Protein AF-T1AQD4-F1 (afdb_monomer_lite)

Organism: NCBI:txid410659

Structure (mmCIF, N/CA/C/O backbone):
data_AF-T1AQD4-F1
#
_entry.id   AF-T1AQD4-F1
#
loop_
_atom_site.group_PDB
_atom_site.id
_atom_site.type_symbol
_atom_site.label_atom_id
_atom_site.label_alt_id
_atom_site.label_comp_id
_atom_site.label_asym_id
_atom_site.label_entity_id
_atom_site.label_seq_id
_atom_site.pdbx_PDB_ins_code
_atom_site.Cartn_x
_atom_site.Cartn_y
_atom_site.Cartn_z
_atom_site.occupancy
_atom_site.B_iso_or_equiv
_atom_site.auth_seq_id
_atom_site.auth_comp_id
_atom_site.auth_asym_id
_atom_site.auth_atom_id
_atom_site.pdbx_PDB_model_num
ATOM 1 N N . MET A 1 1 ? -1.607 -8.400 16.106 1.00 98.06 1 MET A N 1
ATOM 2 C CA . MET A 1 1 ? -1.843 -8.944 14.751 1.00 98.06 1 MET A CA 1
ATOM 3 C C . MET A 1 1 ? -0.912 -8.247 13.788 1.00 98.06 1 MET A C 1
ATOM 5 O O . MET A 1 1 ? -0.770 -7.038 13.917 1.00 98.06 1 MET A O 1
ATOM 9 N N . PHE A 1 2 ? -0.302 -8.970 12.855 1.00 98.62 2 PHE A N 1
ATOM 10 C CA . PHE A 1 2 ? 0.396 -8.360 11.726 1.00 98.62 2 PHE A CA 1
ATOM 11 C C . PHE A 1 2 ? -0.374 -8.693 10.449 1.00 98.62 2 PHE A C 1
ATOM 13 O O . PHE A 1 2 ? -0.776 -9.842 10.278 1.00 98.62 2 PHE A O 1
ATOM 20 N N . ILE A 1 3 ? -0.597 -7.706 9.585 1.00 98.69 3 ILE A N 1
ATOM 21 C CA . ILE A 1 3 ? -1.328 -7.869 8.328 1.00 98.69 3 ILE A CA 1
ATOM 22 C C . ILE A 1 3 ? -0.434 -7.419 7.171 1.00 98.69 3 ILE A C 1
ATOM 24 O O . ILE A 1 3 ? -0.006 -6.266 7.131 1.00 98.69 3 ILE A O 1
ATOM 28 N N . HIS A 1 4 ? -0.187 -8.329 6.229 1.00 98.62 4 HIS A N 1
ATOM 29 C CA . HIS A 1 4 ? 0.307 -7.990 4.897 1.00 98.62 4 HIS A CA 1
ATOM 30 C C . HIS A 1 4 ? -0.887 -7.929 3.955 1.00 98.62 4 HIS A C 1
ATOM 32 O O . HIS A 1 4 ? -1.595 -8.921 3.780 1.00 98.62 4 HIS A O 1
ATOM 38 N N . TRP A 1 5 ? -1.126 -6.752 3.389 1.00 98.75 5 TRP A N 1
ATOM 39 C CA . TRP A 1 5 ? -2.165 -6.542 2.397 1.00 98.75 5 TRP A CA 1
ATOM 40 C C . TRP A 1 5 ? -1.758 -5.454 1.401 1.00 98.75 5 TRP A C 1
ATOM 42 O O . TRP A 1 5 ? -1.160 -4.443 1.766 1.00 98.75 5 TRP A O 1
ATOM 52 N N . GLY A 1 6 ? -2.057 -5.698 0.130 1.00 98.56 6 GLY A N 1
ATOM 53 C CA . GLY A 1 6 ? -1.627 -4.889 -1.009 1.00 98.56 6 GLY A CA 1
ATOM 54 C C . GLY A 1 6 ? -1.928 -5.594 -2.330 1.00 98.56 6 GLY A C 1
ATOM 55 O O . GLY A 1 6 ? -2.567 -6.653 -2.335 1.00 98.56 6 GLY A O 1
ATOM 56 N N . LEU A 1 7 ? -1.447 -5.045 -3.449 1.00 98.75 7 LEU A N 1
ATOM 57 C CA . LEU A 1 7 ? -1.756 -5.559 -4.792 1.00 98.75 7 LEU A CA 1
ATOM 58 C C . LEU A 1 7 ? -1.345 -7.022 -4.989 1.00 98.75 7 LEU A C 1
ATOM 60 O O . LEU A 1 7 ? -2.053 -7.759 -5.670 1.00 98.75 7 LEU A O 1
ATOM 64 N N . TYR A 1 8 ? -0.267 -7.468 -4.337 1.00 98.62 8 TYR A N 1
ATOM 65 C CA . TYR A 1 8 ? 0.208 -8.859 -4.342 1.00 98.62 8 TYR A CA 1
ATOM 66 C C . TYR A 1 8 ? -0.833 -9.875 -3.845 1.00 98.62 8 TYR A C 1
ATOM 68 O O . TYR A 1 8 ? -0.745 -11.062 -4.160 1.00 98.62 8 TYR A O 1
ATOM 76 N N . SER A 1 9 ? -1.853 -9.418 -3.119 1.00 98.38 9 SER A N 1
ATOM 77 C CA . SER A 1 9 ? -2.953 -10.264 -2.644 1.00 98.38 9 SER A CA 1
ATOM 78 C C . SER A 1 9 ? -3.880 -10.708 -3.780 1.00 98.38 9 SER A C 1
ATOM 80 O O . SER A 1 9 ? -4.530 -11.737 -3.652 1.00 98.38 9 SER A O 1
ATOM 82 N N . ILE A 1 10 ? -3.924 -9.967 -4.899 1.00 98.31 10 ILE A N 1
ATOM 83 C CA . ILE A 1 10 ? -4.710 -10.330 -6.090 1.00 98.31 10 ILE A CA 1
ATOM 84 C C . ILE A 1 10 ? -4.147 -11.592 -6.768 1.00 98.31 10 ILE A C 1
ATOM 86 O O . ILE A 1 10 ? -4.908 -12.535 -6.976 1.00 98.31 10 ILE A O 1
ATOM 90 N N . PRO A 1 11 ? -2.852 -11.653 -7.148 1.00 97.81 11 PRO A N 1
ATOM 91 C CA . PRO A 1 11 ? -2.279 -12.858 -7.741 1.00 97.81 11 PRO A CA 1
ATOM 92 C C . PRO A 1 11 ? -2.021 -13.982 -6.725 1.00 97.81 11 PRO A C 1
ATOM 94 O O . PRO A 1 11 ? -1.974 -15.146 -7.118 1.00 97.81 11 PRO A O 1
ATOM 97 N N . GLY A 1 12 ? -1.828 -13.666 -5.438 1.00 96.88 12 GLY A N 1
ATOM 98 C CA . GLY A 1 12 ? -1.831 -14.654 -4.351 1.00 96.88 12 GLY A CA 1
ATOM 99 C C . GLY A 1 12 ? -0.849 -15.821 -4.521 1.00 96.88 12 GLY A C 1
ATOM 100 O O . GLY A 1 12 ? -1.206 -16.965 -4.248 1.00 96.88 12 GLY A O 1
ATOM 101 N N . GLY A 1 13 ? 0.375 -15.577 -5.002 1.00 97.88 13 GLY A N 1
ATOM 102 C CA .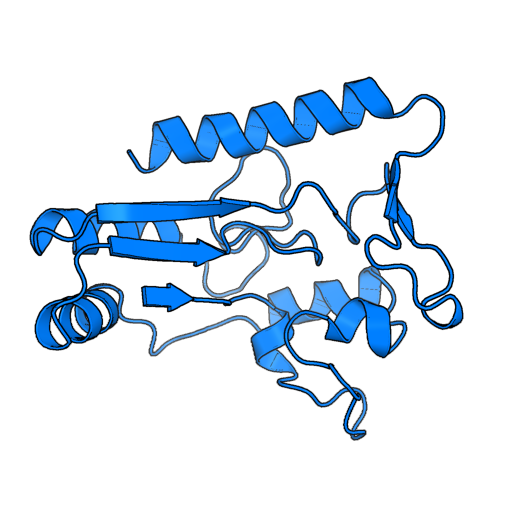 GLY A 1 13 ? 1.346 -16.652 -5.262 1.00 97.88 13 GLY A CA 1
ATOM 103 C C . GLY A 1 13 ? 1.401 -17.156 -6.698 1.00 97.88 13 GLY A C 1
ATOM 104 O O . GLY A 1 13 ? 2.285 -17.958 -7.012 1.00 97.88 13 GLY A O 1
ATOM 105 N N . VAL A 1 14 ? 0.498 -16.712 -7.575 1.00 98.19 14 VAL A N 1
ATOM 106 C CA . VAL A 1 14 ? 0.401 -17.196 -8.956 1.00 98.19 14 VAL A CA 1
ATOM 107 C C . VAL A 1 14 ? 0.480 -16.035 -9.939 1.00 98.19 14 VAL A C 1
ATOM 109 O O . VAL A 1 14 ? -0.317 -15.104 -9.889 1.00 98.19 14 VAL A O 1
ATOM 112 N N . TRP A 1 15 ? 1.417 -16.107 -10.883 1.00 97.62 15 TRP A N 1
ATOM 113 C CA . TRP A 1 15 ? 1.542 -15.130 -11.964 1.00 97.62 15 TRP A CA 1
ATOM 114 C C . TRP A 1 15 ? 1.564 -15.830 -13.322 1.00 97.62 15 TRP A C 1
ATOM 116 O O . TRP A 1 15 ? 2.266 -16.826 -13.486 1.00 97.62 15 TRP A O 1
ATOM 126 N N . ASP A 1 16 ? 0.781 -15.337 -14.287 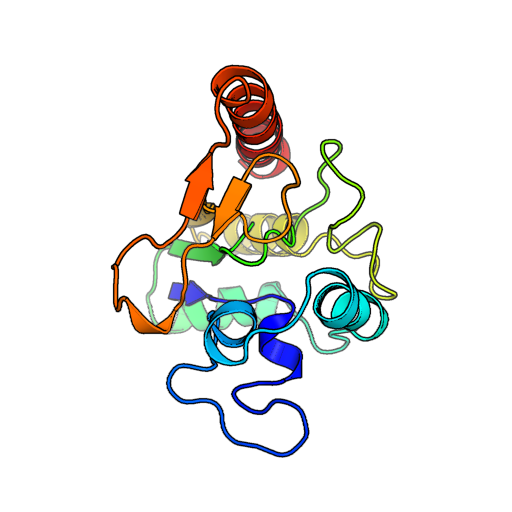1.00 95.44 16 ASP A N 1
ATOM 127 C CA . ASP A 1 16 ? 0.639 -15.924 -15.632 1.00 95.44 16 ASP A CA 1
ATOM 128 C C . ASP A 1 16 ? 0.405 -17.457 -15.603 1.00 95.44 16 ASP A C 1
ATOM 130 O O . ASP A 1 16 ? 1.011 -18.224 -16.352 1.00 95.44 16 ASP A O 1
ATOM 134 N N . GLY A 1 17 ? -0.451 -17.919 -14.680 1.00 96.38 17 GLY A N 1
ATOM 135 C CA . GLY A 1 17 ? -0.811 -19.335 -14.512 1.00 96.38 17 GLY A CA 1
ATOM 136 C C . GLY A 1 17 ? 0.246 -20.206 -13.820 1.00 96.38 17 GLY A C 1
ATOM 137 O O . GLY A 1 17 ? 0.044 -21.410 -13.680 1.00 96.38 17 GLY A O 1
ATOM 138 N N . LYS A 1 18 ? 1.365 -19.630 -13.367 1.00 96.94 18 LYS A N 1
ATOM 139 C CA . LYS A 1 18 ? 2.464 -20.361 -12.724 1.00 96.94 18 LYS A CA 1
ATOM 140 C C . LYS A 1 18 ? 2.589 -19.989 -11.256 1.00 96.94 18 LYS A C 1
ATOM 142 O O . LYS A 1 18 ? 2.589 -18.811 -10.904 1.00 96.94 18 LYS A O 1
ATOM 147 N N . LYS A 1 19 ? 2.755 -20.999 -10.399 1.00 97.88 19 LYS A N 1
ATOM 148 C CA . LYS A 1 19 ? 3.124 -20.785 -8.997 1.00 97.88 19 LYS A CA 1
ATOM 149 C C . LYS A 1 19 ? 4.516 -20.163 -8.937 1.00 97.88 19 LYS A C 1
ATOM 151 O O . LYS A 1 19 ? 5.457 -20.691 -9.526 1.00 97.88 19 LYS A O 1
ATOM 156 N N . VAL A 1 20 ? 4.640 -19.068 -8.200 1.00 96.25 20 VAL A N 1
ATOM 157 C CA . VAL A 1 20 ? 5.894 -18.344 -8.002 1.00 96.25 20 VAL A CA 1
ATOM 158 C C . VAL A 1 20 ? 6.446 -18.724 -6.624 1.00 96.25 20 VAL A C 1
ATOM 160 O O . VAL A 1 20 ? 5.788 -18.460 -5.615 1.00 96.25 20 VAL A O 1
ATOM 163 N N . PRO A 1 21 ? 7.626 -19.364 -6.528 1.00 92.75 21 PRO A N 1
ATOM 164 C CA . PRO A 1 21 ? 8.270 -19.624 -5.241 1.00 92.75 21 PRO A CA 1
ATOM 165 C C . PRO A 1 21 ? 8.498 -18.322 -4.460 1.00 92.75 21 PRO A C 1
ATOM 167 O O . PRO A 1 21 ? 9.016 -17.342 -4.998 1.00 92.75 21 PRO A O 1
ATOM 170 N N . GLY A 1 22 ? 8.051 -18.281 -3.201 1.00 90.44 22 GLY A N 1
ATOM 171 C CA . GLY A 1 22 ? 8.057 -17.047 -2.403 1.00 90.44 22 GLY A CA 1
ATOM 172 C C . GLY A 1 22 ? 7.180 -15.926 -2.982 1.00 90.44 22 GLY A C 1
ATOM 173 O O . GLY A 1 22 ? 7.378 -14.765 -2.659 1.00 90.44 22 GLY A O 1
ATOM 174 N N . GLY A 1 23 ? 6.230 -16.242 -3.865 1.00 89.81 23 GLY A N 1
ATOM 175 C CA . GLY A 1 23 ? 5.407 -15.273 -4.588 1.00 89.81 23 GLY A CA 1
ATOM 176 C C . GLY A 1 23 ? 4.239 -14.692 -3.799 1.00 89.81 23 GLY A C 1
ATOM 177 O O . GLY A 1 23 ? 3.225 -14.368 -4.403 1.00 89.81 23 GLY A O 1
ATOM 178 N N . GLY A 1 24 ? 4.328 -14.602 -2.474 1.00 95.81 24 GLY A N 1
ATOM 179 C CA . GLY A 1 24 ? 3.372 -13.815 -1.700 1.00 95.81 24 GLY A CA 1
ATOM 180 C C . GLY A 1 24 ? 3.573 -12.326 -1.989 1.00 95.81 24 GLY A C 1
ATOM 181 O O . GLY A 1 24 ? 3.508 -11.855 -3.123 1.00 95.81 24 GLY A O 1
ATOM 182 N N . GLU A 1 25 ? 3.929 -11.580 -0.960 1.00 96.81 25 GLU A N 1
ATOM 183 C CA . GLU A 1 25 ? 4.252 -10.158 -1.028 1.00 96.81 25 GLU A CA 1
ATOM 184 C C . GLU A 1 25 ? 5.490 -9.820 -1.886 1.00 96.81 25 GLU A C 1
ATOM 186 O O . GLU A 1 25 ? 5.689 -8.664 -2.262 1.00 96.81 25 GLU A O 1
ATOM 191 N N . TRP A 1 26 ? 6.290 -10.826 -2.263 1.00 95.56 26 TRP A N 1
ATOM 192 C CA . TRP A 1 26 ? 7.468 -10.700 -3.134 1.00 95.56 26 TRP A CA 1
ATOM 193 C C . TRP A 1 26 ? 7.223 -11.048 -4.610 1.00 95.56 26 TRP A C 1
ATOM 195 O O . TRP A 1 26 ? 8.168 -11.078 -5.402 1.00 95.56 26 TRP A O 1
ATOM 205 N N . ILE A 1 27 ? 5.974 -11.294 -5.023 1.00 96.31 27 ILE A N 1
ATOM 206 C CA . ILE A 1 27 ? 5.670 -11.785 -6.379 1.00 96.31 27 ILE A CA 1
ATOM 207 C C . ILE A 1 27 ? 6.186 -10.885 -7.503 1.00 96.31 27 ILE A C 1
A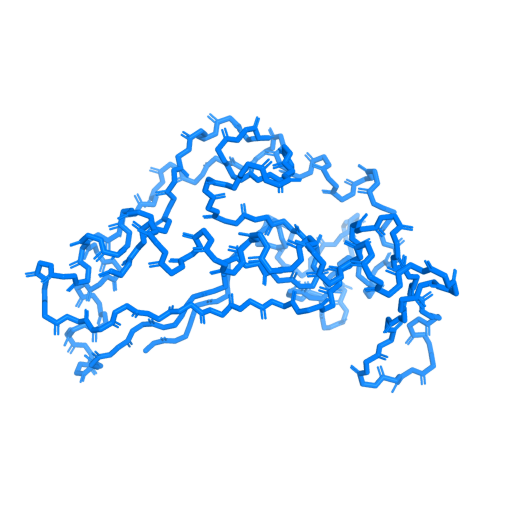TOM 209 O O . ILE A 1 27 ? 6.673 -11.398 -8.510 1.00 96.31 27 ILE A O 1
ATOM 213 N N . MET A 1 28 ? 6.131 -9.561 -7.322 1.00 95.44 28 MET A N 1
ATOM 214 C CA . MET A 1 28 ? 6.631 -8.593 -8.302 1.00 95.44 28 MET A CA 1
ATOM 215 C C . MET A 1 28 ? 8.098 -8.857 -8.644 1.00 95.44 28 MET A C 1
ATOM 217 O O . MET A 1 28 ? 8.458 -8.946 -9.817 1.00 95.44 28 MET A O 1
ATOM 221 N N . ASN A 1 29 ? 8.920 -9.039 -7.613 1.00 92.62 29 ASN A N 1
ATOM 222 C CA . ASN A 1 29 ? 10.341 -9.311 -7.743 1.00 92.62 29 ASN A CA 1
ATOM 223 C C . ASN A 1 29 ? 10.596 -10.732 -8.269 1.00 92.62 29 ASN A C 1
ATOM 225 O O . ASN A 1 29 ? 11.282 -10.918 -9.274 1.00 92.62 29 ASN A O 1
ATOM 229 N N . ASN A 1 30 ? 9.995 -11.741 -7.634 1.00 92.25 30 ASN A N 1
ATOM 230 C CA . ASN A 1 30 ? 10.333 -13.145 -7.884 1.00 92.25 30 ASN A CA 1
ATOM 231 C C . ASN A 1 30 ? 9.851 -13.647 -9.251 1.00 92.25 30 ASN A C 1
ATOM 233 O O . ASN A 1 30 ? 10.487 -14.515 -9.844 1.00 92.25 30 ASN A O 1
ATOM 237 N N . ALA A 1 31 ? 8.761 -13.085 -9.780 1.00 93.44 31 ALA A N 1
ATOM 238 C CA . ALA A 1 31 ? 8.296 -13.361 -11.138 1.00 93.44 31 ALA A CA 1
ATOM 239 C C . ALA A 1 31 ? 8.803 -12.342 -12.174 1.00 93.44 31 ALA A C 1
ATOM 241 O O . ALA A 1 31 ? 8.366 -12.383 -13.325 1.00 93.44 31 ALA A O 1
ATOM 242 N N . ARG A 1 32 ? 9.721 -11.436 -11.791 1.00 92.38 32 ARG A N 1
ATOM 243 C CA . ARG A 1 32 ? 10.304 -10.397 -12.663 1.00 92.38 32 ARG A CA 1
ATOM 244 C C . ARG A 1 32 ? 9.227 -9.584 -13.397 1.00 92.38 32 ARG A C 1
ATOM 246 O O . ARG A 1 32 ? 9.322 -9.306 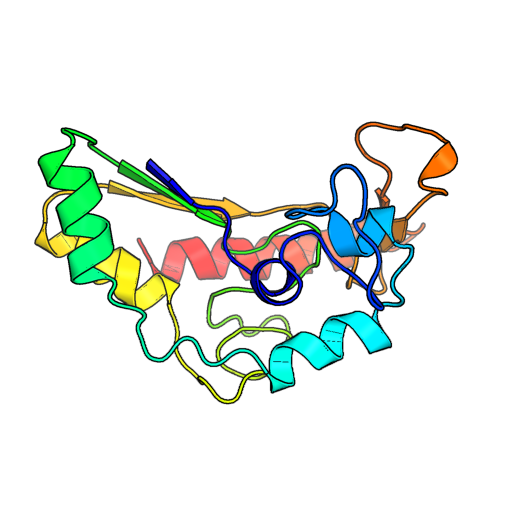-14.595 1.00 92.38 32 ARG A O 1
ATOM 253 N N . ILE A 1 33 ? 8.169 -9.218 -12.677 1.00 94.81 33 ILE A N 1
ATOM 254 C CA . ILE A 1 33 ? 7.027 -8.495 -13.232 1.00 94.81 33 ILE A CA 1
ATOM 255 C C . ILE A 1 33 ? 7.430 -7.033 -13.416 1.00 94.81 33 ILE A C 1
ATOM 257 O O . ILE A 1 33 ? 7.785 -6.343 -12.463 1.00 94.81 33 ILE A O 1
ATOM 261 N N . SER A 1 34 ? 7.348 -6.528 -14.648 1.00 94.75 34 SER A N 1
ATOM 262 C CA . SER A 1 34 ? 7.613 -5.109 -14.914 1.00 94.75 34 SER A CA 1
ATOM 263 C C . SER A 1 34 ? 6.673 -4.207 -14.102 1.00 94.75 34 SER A C 1
ATOM 265 O O . SER A 1 34 ? 5.484 -4.523 -13.994 1.00 94.75 34 SER A O 1
ATOM 267 N N . ARG A 1 35 ? 7.158 -3.037 -13.661 1.00 95.31 35 ARG A N 1
ATOM 268 C CA . ARG A 1 35 ? 6.363 -2.009 -12.953 1.00 95.31 35 ARG A CA 1
ATOM 269 C C . ARG A 1 35 ? 5.014 -1.747 -13.615 1.00 95.31 35 ARG A C 1
ATOM 271 O O . ARG A 1 35 ? 3.986 -1.839 -12.962 1.00 95.31 35 ARG A O 1
ATOM 278 N N . ARG A 1 36 ? 5.018 -1.520 -14.934 1.00 96.56 36 ARG A N 1
ATOM 279 C CA . ARG A 1 36 ? 3.803 -1.256 -15.719 1.00 96.56 36 ARG A CA 1
ATOM 280 C C . ARG A 1 36 ? 2.788 -2.397 -15.624 1.00 96.56 36 ARG A C 1
ATOM 282 O O . ARG A 1 36 ? 1.617 -2.138 -15.388 1.00 96.56 36 ARG A O 1
ATOM 289 N N . ARG A 1 37 ? 3.218 -3.652 -15.814 1.00 97.81 37 ARG A N 1
ATOM 290 C CA . ARG A 1 37 ? 2.318 -4.819 -15.719 1.00 97.81 37 ARG A CA 1
ATOM 291 C C . ARG A 1 37 ? 1.781 -5.009 -14.302 1.00 97.81 37 ARG A C 1
ATOM 293 O O . ARG A 1 37 ? 0.612 -5.340 -14.157 1.00 97.81 37 ARG A O 1
ATOM 300 N N . TYR A 1 38 ? 2.618 -4.804 -13.286 1.00 98.31 38 TYR A N 1
ATOM 301 C CA . TYR A 1 38 ? 2.208 -4.956 -11.893 1.00 98.31 38 TYR A CA 1
ATOM 302 C C . TYR A 1 38 ? 1.217 -3.863 -11.468 1.00 98.31 38 TYR A C 1
ATOM 304 O O . TYR A 1 38 ? 0.183 -4.178 -10.891 1.00 98.31 38 TYR A O 1
ATOM 312 N N . ALA A 1 39 ? 1.461 -2.603 -11.845 1.00 98.06 39 ALA A N 1
ATOM 313 C CA . ALA A 1 39 ? 0.582 -1.474 -11.530 1.00 98.06 39 ALA A CA 1
ATOM 314 C C . ALA A 1 39 ? -0.850 -1.647 -12.073 1.00 98.06 39 ALA A C 1
ATOM 316 O O . ALA A 1 39 ? -1.806 -1.180 -11.463 1.00 98.06 39 ALA A O 1
ATOM 317 N N . MET A 1 40 ? -1.039 -2.405 -13.162 1.00 98.38 40 MET A N 1
ATOM 318 C CA . MET A 1 40 ? -2.380 -2.736 -13.670 1.00 98.38 40 MET A CA 1
ATOM 319 C C . MET A 1 40 ? -3.245 -3.520 -12.669 1.00 98.38 40 MET A C 1
ATOM 321 O O . MET A 1 40 ? -4.466 -3.534 -12.818 1.00 98.38 40 MET A O 1
ATOM 325 N N . LEU A 1 41 ? -2.654 -4.154 -11.648 1.00 98.62 41 LEU A N 1
ATOM 326 C CA . LEU A 1 41 ? -3.407 -4.801 -10.571 1.00 98.62 41 LEU A CA 1
ATOM 327 C C . LEU A 1 41 ? -4.271 -3.805 -9.787 1.00 98.62 41 LEU A C 1
ATOM 329 O O . LEU A 1 41 ? -5.361 -4.183 -9.363 1.00 98.62 41 LEU A O 1
ATOM 333 N N . ALA A 1 42 ? -3.849 -2.541 -9.657 1.00 98.69 42 ALA A N 1
ATOM 334 C CA . ALA A 1 42 ? -4.626 -1.504 -8.974 1.00 98.69 42 ALA A CA 1
ATOM 335 C C . ALA A 1 42 ? -6.017 -1.320 -9.604 1.00 98.69 42 ALA A C 1
ATOM 337 O O . ALA A 1 42 ? -7.010 -1.178 -8.896 1.00 98.69 42 ALA A O 1
ATOM 338 N N . LYS A 1 43 ? -6.128 -1.481 -10.930 1.00 98.50 43 LYS A N 1
ATOM 339 C CA . LYS A 1 43 ? -7.400 -1.390 -11.674 1.00 98.50 43 LYS A CA 1
ATOM 340 C C . LYS A 1 43 ? -8.383 -2.523 -11.386 1.00 98.50 43 LYS A C 1
ATOM 342 O O . LYS A 1 43 ? -9.522 -2.467 -11.833 1.00 98.50 43 LYS A O 1
ATOM 347 N N . ARG A 1 44 ? -7.948 -3.549 -10.656 1.00 97.62 44 ARG A N 1
ATOM 348 C CA . ARG A 1 44 ? -8.761 -4.694 -10.226 1.00 97.62 44 ARG A CA 1
ATOM 349 C C . ARG A 1 44 ? -8.893 -4.776 -8.706 1.00 97.62 44 ARG A C 1
ATOM 351 O O . ARG A 1 44 ? -9.471 -5.738 -8.208 1.00 97.62 44 ARG A O 1
ATOM 358 N N . PHE A 1 45 ? -8.310 -3.832 -7.973 1.00 98.62 45 PHE A N 1
ATOM 359 C CA . PHE A 1 45 ? -8.325 -3.848 -6.520 1.00 98.62 45 PHE A CA 1
ATOM 360 C C . PHE A 1 45 ? -9.642 -3.247 -6.017 1.00 98.62 45 PHE A C 1
ATOM 362 O O . PHE A 1 45 ? -9.773 -2.031 -5.932 1.00 98.62 45 PHE A O 1
ATOM 369 N N . ASP A 1 46 ? -10.613 -4.114 -5.722 1.00 98.31 46 ASP A N 1
ATOM 370 C CA . ASP A 1 46 ? -11.936 -3.738 -5.202 1.00 98.31 46 ASP A CA 1
ATOM 371 C C . ASP A 1 46 ? -12.407 -4.704 -4.096 1.00 98.31 46 ASP A C 1
ATOM 373 O O . ASP A 1 46 ? -13.182 -5.632 -4.345 1.00 98.31 46 ASP A O 1
ATOM 377 N N . PRO A 1 47 ? -11.866 -4.592 -2.871 1.00 97.69 47 PRO A N 1
ATOM 378 C CA . PRO A 1 47 ? -12.183 -5.499 -1.773 1.00 97.69 47 PRO A CA 1
ATOM 379 C C . PRO A 1 47 ? -13.528 -5.153 -1.116 1.00 97.69 47 PRO A C 1
ATOM 381 O O . PRO A 1 47 ? -13.580 -4.628 -0.004 1.00 97.69 47 PRO A O 1
ATOM 384 N N . VAL A 1 48 ? -14.624 -5.493 -1.792 1.00 96.44 48 VAL A N 1
ATOM 385 C CA . VAL A 1 48 ? -16.006 -5.196 -1.362 1.00 96.44 48 VAL A CA 1
ATOM 386 C C . VAL A 1 48 ? -16.384 -5.774 0.009 1.00 96.44 48 VAL A C 1
ATOM 388 O O . VAL A 1 48 ? -17.209 -5.196 0.711 1.00 96.44 48 VAL A O 1
ATOM 391 N N . ASP A 1 49 ? -15.736 -6.862 0.428 1.00 98.00 49 ASP A N 1
ATOM 392 C CA . ASP A 1 49 ? -15.975 -7.514 1.723 1.00 98.00 49 ASP A CA 1
ATOM 393 C C . ASP A 1 49 ? -15.108 -6.946 2.863 1.00 98.00 49 ASP A C 1
ATOM 395 O O . ASP A 1 49 ? -15.124 -7.453 3.989 1.00 98.00 49 ASP A O 1
ATOM 399 N N . PHE A 1 50 ? -14.306 -5.907 2.606 1.00 98.50 50 PHE A N 1
ATOM 400 C CA . PHE A 1 50 ? -13.460 -5.313 3.635 1.00 98.50 50 PHE A CA 1
ATOM 401 C C . PHE A 1 50 ? -14.292 -4.714 4.779 1.00 98.50 50 PHE A C 1
ATOM 403 O O . PHE A 1 50 ? -15.099 -3.803 4.592 1.00 98.50 50 PHE A O 1
ATOM 410 N N . ASN A 1 51 ? -14.014 -5.164 6.006 1.00 98.62 51 ASN A N 1
ATOM 411 C CA . ASN A 1 51 ? -14.641 -4.644 7.214 1.00 98.62 51 ASN A CA 1
ATOM 412 C C . ASN A 1 51 ? -13.612 -4.435 8.334 1.00 98.62 51 ASN A C 1
ATOM 414 O O . ASN A 1 51 ? -13.242 -5.357 9.065 1.00 98.62 51 ASN A O 1
ATOM 418 N N . ALA A 1 52 ? -13.196 -3.179 8.513 1.00 98.62 52 ALA A N 1
ATOM 419 C CA . ALA A 1 52 ? -12.241 -2.790 9.547 1.00 98.62 52 ALA A CA 1
ATOM 420 C C . ALA A 1 52 ? -12.699 -3.165 10.970 1.00 98.62 52 ALA A C 1
ATOM 422 O O . ALA A 1 52 ? -11.890 -3.614 11.780 1.00 98.62 52 ALA A O 1
ATOM 423 N N . SER A 1 53 ? -13.990 -3.013 11.287 1.00 98.75 53 SER A N 1
ATOM 424 C CA . SER A 1 53 ? -14.520 -3.351 12.615 1.00 98.75 53 SER A CA 1
ATOM 425 C C . SER A 1 53 ? -14.408 -4.845 12.899 1.00 98.75 53 SER A C 1
ATOM 427 O O . SER A 1 53 ? -13.998 -5.214 13.999 1.00 98.75 53 SER A O 1
ATOM 429 N N . GLN A 1 54 ? -14.709 -5.687 11.907 1.00 98.75 54 GLN A N 1
ATOM 430 C CA . GLN A 1 54 ? -14.593 -7.140 12.020 1.00 98.75 54 GLN A CA 1
ATOM 431 C C . GLN A 1 54 ? -13.136 -7.568 12.225 1.00 98.75 54 GLN A C 1
ATOM 433 O O . GLN A 1 54 ? -12.849 -8.377 13.104 1.00 98.75 54 GLN A O 1
ATOM 438 N N . TRP A 1 55 ? -12.197 -6.995 11.468 1.00 98.69 55 TRP A N 1
ATOM 439 C CA . TRP A 1 55 ? -10.770 -7.299 11.619 1.00 98.69 55 TRP A CA 1
ATOM 440 C C . TRP A 1 55 ? -10.262 -6.954 13.023 1.00 98.69 55 TRP A C 1
ATOM 442 O O . TRP A 1 55 ? -9.577 -7.753 13.665 1.00 98.69 55 TRP A O 1
ATOM 452 N N . VAL A 1 56 ? -10.633 -5.777 13.532 1.00 98.81 56 VAL A N 1
ATOM 453 C CA . VAL A 1 56 ? -10.256 -5.345 14.883 1.00 98.81 56 VAL A CA 1
ATOM 454 C C . VAL A 1 56 ? -10.934 -6.202 15.955 1.00 98.81 56 VAL A C 1
ATOM 456 O O . VAL A 1 56 ? -10.294 -6.540 16.953 1.00 98.81 56 VAL A O 1
ATOM 459 N N . GLU A 1 57 ? -12.184 -6.619 15.739 1.00 98.75 57 GLU A N 1
ATOM 460 C CA . GLU A 1 57 ? -12.889 -7.515 16.657 1.00 98.75 57 GLU A CA 1
ATOM 461 C C . GLU A 1 57 ? -12.188 -8.873 16.756 1.00 98.75 57 GLU A C 1
ATOM 463 O O . GLU A 1 57 ? -11.970 -9.361 17.867 1.00 98.75 57 GLU A O 1
ATOM 468 N N . ILE A 1 58 ? -11.775 -9.455 15.624 1.00 98.62 58 ILE A N 1
ATOM 469 C CA . ILE A 1 58 ? -11.000 -10.703 15.588 1.00 98.62 58 ILE A CA 1
ATOM 470 C C . ILE A 1 58 ? -9.721 -10.549 16.419 1.00 98.62 58 ILE A C 1
ATOM 472 O O . ILE A 1 58 ? -9.446 -11.379 17.287 1.00 98.62 58 ILE A O 1
ATOM 476 N N . ALA A 1 59 ? -8.979 -9.453 16.223 1.00 98.62 59 ALA A N 1
ATOM 477 C CA . ALA A 1 59 ? -7.767 -9.159 16.987 1.00 98.62 59 ALA A CA 1
ATOM 478 C C . ALA A 1 59 ? -8.038 -9.108 18.497 1.00 98.62 59 ALA A C 1
ATOM 480 O O . ALA A 1 59 ? -7.338 -9.740 19.292 1.00 98.62 59 ALA A O 1
ATOM 481 N N . ARG A 1 60 ? -9.077 -8.362 18.887 1.00 98.56 60 ARG A N 1
ATOM 482 C CA . ARG A 1 60 ? -9.470 -8.161 20.282 1.00 98.56 60 ARG A CA 1
ATOM 483 C C . ARG A 1 60 ? -9.902 -9.471 20.934 1.00 98.56 60 ARG A C 1
ATOM 485 O O . ARG A 1 60 ? -9.476 -9.760 22.050 1.00 98.56 60 ARG A O 1
ATOM 492 N N . ARG A 1 61 ? -10.720 -10.272 20.244 1.00 98.56 61 ARG A N 1
ATOM 493 C CA . ARG A 1 61 ? -11.193 -11.583 20.720 1.00 98.56 61 ARG A CA 1
ATOM 494 C C . ARG A 1 61 ? -10.057 -12.590 20.863 1.00 98.56 61 ARG A C 1
ATOM 496 O O . ARG A 1 61 ? -10.090 -13.392 21.786 1.00 98.56 61 ARG A O 1
ATOM 503 N N . ALA A 1 62 ? -9.033 -12.498 20.017 1.00 98.56 62 ALA A N 1
ATOM 504 C CA . ALA A 1 62 ? -7.800 -13.271 20.148 1.00 98.56 62 ALA A CA 1
ATOM 505 C C . ALA A 1 62 ? -6.863 -12.759 21.267 1.00 98.56 62 ALA A C 1
ATOM 507 O O . ALA A 1 62 ? -5.750 -13.256 21.411 1.00 98.56 62 ALA A O 1
ATOM 508 N N . GLY A 1 63 ? -7.268 -11.746 22.044 1.00 98.50 63 GLY A N 1
ATOM 509 C CA . GLY A 1 63 ? -6.480 -11.186 23.146 1.00 98.50 63 GLY A CA 1
ATOM 510 C C . GLY A 1 63 ? -5.358 -10.236 22.715 1.00 98.50 63 GLY A C 1
ATOM 511 O O . GLY A 1 63 ? -4.618 -9.735 23.567 1.00 98.50 63 GLY A O 1
ATOM 512 N N . MET A 1 64 ? -5.233 -9.941 21.417 1.00 98.69 64 MET A N 1
ATOM 513 C CA . MET A 1 64 ? -4.203 -9.039 20.903 1.00 98.69 64 MET A CA 1
ATOM 514 C C . MET A 1 64 ? -4.458 -7.602 21.365 1.00 98.69 64 MET A C 1
ATOM 516 O O . MET A 1 64 ? -5.599 -7.183 21.548 1.00 98.69 64 MET A O 1
ATOM 520 N N . LYS A 1 65 ? -3.381 -6.831 21.547 1.00 98.56 65 LYS A N 1
ATOM 521 C CA . LYS A 1 65 ? -3.444 -5.433 22.022 1.00 98.56 65 LYS A CA 1
ATOM 522 C C . LYS A 1 65 ? -3.129 -4.400 20.947 1.00 98.56 65 LYS A C 1
ATOM 524 O O . LYS A 1 65 ? -3.374 -3.213 21.144 1.00 98.56 65 LYS A O 1
ATOM 529 N N . TYR A 1 66 ? -2.588 -4.845 19.819 1.00 98.69 66 TYR A N 1
ATOM 530 C CA . TYR A 1 66 ? -2.231 -3.979 18.708 1.00 98.69 66 TYR A CA 1
ATOM 531 C C . TYR A 1 66 ? -2.354 -4.698 17.363 1.00 98.69 66 TYR A C 1
ATOM 533 O O . TYR A 1 66 ? -2.280 -5.934 17.278 1.00 98.69 66 TYR A O 1
ATOM 541 N N . ILE A 1 67 ? -2.524 -3.903 16.312 1.00 98.81 67 ILE A N 1
ATOM 542 C CA . ILE A 1 67 ? -2.484 -4.324 14.911 1.00 98.81 67 ILE A CA 1
ATOM 543 C C . ILE A 1 67 ? -1.389 -3.525 14.218 1.00 98.81 67 ILE A C 1
ATOM 545 O O . ILE A 1 67 ? -1.404 -2.302 14.290 1.00 98.81 67 ILE A O 1
ATOM 549 N N . VAL A 1 68 ? -0.475 -4.219 13.542 1.00 98.88 68 VAL A N 1
ATOM 550 C CA . VAL A 1 68 ? 0.468 -3.638 12.582 1.00 98.88 68 VAL A CA 1
ATOM 551 C C . VAL A 1 68 ? 0.009 -4.035 11.183 1.00 98.88 68 VAL A C 1
ATOM 553 O O . VAL A 1 68 ? -0.276 -5.211 10.954 1.00 98.88 68 VAL A O 1
ATOM 556 N N . ILE A 1 69 ? -0.073 -3.086 10.256 1.00 98.81 69 ILE A N 1
ATOM 557 C CA . ILE A 1 69 ? -0.458 -3.357 8.866 1.00 98.81 69 ILE A CA 1
ATOM 558 C C . ILE A 1 69 ? 0.461 -2.636 7.882 1.00 98.81 69 ILE A C 1
ATOM 560 O O . ILE A 1 69 ? 0.918 -1.523 8.150 1.00 98.81 69 ILE A O 1
ATOM 564 N N . THR A 1 70 ? 0.733 -3.275 6.745 1.00 98.81 70 THR A N 1
ATOM 565 C CA . THR A 1 70 ? 1.490 -2.692 5.633 1.00 98.81 70 THR A CA 1
ATOM 566 C C . THR A 1 70 ? 0.763 -1.486 5.034 1.00 98.81 70 THR A C 1
ATOM 568 O O . THR A 1 70 ? -0.197 -1.647 4.286 1.00 98.81 70 THR A O 1
ATOM 571 N N . THR A 1 71 ? 1.240 -0.273 5.322 1.00 98.81 71 THR A N 1
ATOM 572 C CA . THR A 1 71 ? 0.777 0.956 4.655 1.00 98.81 71 THR A CA 1
ATOM 573 C C . THR A 1 71 ? 1.457 1.146 3.305 1.00 98.81 71 THR A C 1
ATOM 575 O O . THR A 1 71 ? 0.853 1.684 2.383 1.00 98.81 71 THR A O 1
ATOM 578 N N . LYS A 1 72 ? 2.697 0.665 3.173 1.00 98.75 72 LYS A N 1
ATOM 579 C CA . LYS A 1 72 ? 3.410 0.483 1.905 1.00 98.75 72 LYS A CA 1
ATOM 580 C C . LYS A 1 72 ? 4.353 -0.709 2.029 1.00 98.75 72 LYS A C 1
ATOM 582 O O . LYS A 1 72 ? 5.177 -0.739 2.948 1.00 98.75 72 LYS A O 1
ATOM 587 N N . HIS A 1 73 ? 4.245 -1.679 1.124 1.00 98.50 73 HIS A N 1
ATOM 588 C CA . HIS A 1 73 ? 5.209 -2.777 1.017 1.00 98.50 73 HIS A CA 1
ATOM 589 C C . HIS A 1 73 ? 6.289 -2.451 -0.031 1.00 98.50 73 HIS A C 1
ATOM 591 O O . HIS A 1 73 ? 6.359 -1.337 -0.550 1.00 98.50 73 HIS A O 1
ATOM 597 N N . HIS A 1 74 ? 7.166 -3.406 -0.331 1.00 97.25 74 HIS A N 1
ATOM 598 C CA . HIS A 1 74 ? 8.245 -3.236 -1.306 1.00 97.25 74 HIS A CA 1
ATOM 599 C C . HIS A 1 74 ? 7.754 -2.936 -2.726 1.00 97.25 74 HIS A C 1
ATOM 601 O O . HIS A 1 74 ? 8.466 -2.295 -3.489 1.00 97.25 74 HIS A O 1
ATOM 607 N N . ASP A 1 75 ? 6.534 -3.348 -3.078 1.00 97.62 75 ASP A N 1
ATOM 608 C CA . ASP A 1 75 ? 5.929 -3.051 -4.379 1.00 97.62 75 ASP A CA 1
ATOM 609 C C . ASP A 1 75 ? 5.588 -1.565 -4.582 1.00 97.62 75 ASP A C 1
ATOM 611 O O . ASP A 1 75 ? 5.229 -1.166 -5.688 1.00 97.62 75 ASP A O 1
ATOM 615 N N . GLY A 1 76 ? 5.726 -0.749 -3.532 1.00 98.25 76 GLY A N 1
ATOM 616 C CA . GLY A 1 76 ? 5.557 0.699 -3.570 1.00 98.25 76 GLY A CA 1
ATOM 617 C C . GLY A 1 76 ? 4.103 1.167 -3.545 1.00 98.25 76 GLY A C 1
ATOM 618 O O . GLY A 1 76 ? 3.874 2.373 -3.526 1.00 98.25 76 GLY A O 1
ATOM 619 N N . PHE A 1 77 ? 3.124 0.256 -3.520 1.00 98.81 77 PHE A N 1
ATOM 620 C CA . PHE A 1 77 ? 1.713 0.633 -3.519 1.00 98.81 77 PHE A CA 1
ATOM 621 C C . PHE A 1 77 ? 1.268 1.093 -2.128 1.00 98.81 77 PHE A C 1
ATOM 623 O O . PHE A 1 77 ? 1.417 0.366 -1.140 1.00 98.81 77 PHE A O 1
ATOM 630 N N . CYS A 1 78 ? 0.723 2.306 -2.041 1.00 98.81 78 CYS A N 1
ATOM 631 C CA . CYS A 1 78 ? 0.284 2.884 -0.775 1.00 98.81 78 CYS A CA 1
ATOM 632 C C . CYS A 1 78 ? -1.159 2.478 -0.448 1.00 98.81 78 CYS A C 1
ATOM 634 O O . CYS A 1 78 ? -2.094 2.838 -1.152 1.00 98.81 78 CYS A O 1
ATOM 636 N N . MET A 1 79 ? -1.365 1.798 0.678 1.00 98.81 79 MET A N 1
ATOM 637 C CA . MET A 1 79 ? -2.683 1.381 1.182 1.00 98.81 79 MET A CA 1
ATOM 638 C C . MET A 1 79 ? -3.445 2.499 1.921 1.00 98.81 79 MET A C 1
ATOM 640 O O . MET A 1 79 ? -4.359 2.224 2.701 1.00 98.81 79 MET A O 1
ATOM 644 N N . PHE A 1 80 ? -3.059 3.756 1.697 1.00 98.75 80 PHE A N 1
ATOM 645 C CA . PHE A 1 80 ? -3.515 4.946 2.416 1.00 98.75 80 PHE A CA 1
ATOM 646 C C . PHE A 1 80 ? -3.521 6.174 1.488 1.00 98.75 80 PHE A C 1
ATOM 648 O O . PHE A 1 80 ? -2.845 6.154 0.457 1.00 98.75 80 PHE A O 1
ATOM 655 N N . ASN A 1 81 ? -4.262 7.232 1.835 1.00 98.50 81 ASN A N 1
ATOM 656 C CA . ASN A 1 81 ? -4.401 8.425 0.990 1.00 98.50 81 ASN A CA 1
ATOM 657 C C . ASN A 1 81 ? -3.188 9.371 1.106 1.00 98.50 81 ASN A C 1
ATOM 659 O O . ASN A 1 81 ? -3.175 10.315 1.903 1.00 98.50 81 ASN A O 1
ATOM 663 N N . THR A 1 82 ? -2.147 9.104 0.319 1.00 98.50 82 THR A N 1
ATOM 664 C CA . THR A 1 82 ? -0.940 9.937 0.265 1.00 98.50 82 THR A CA 1
ATOM 665 C C . THR A 1 82 ? -1.004 10.977 -0.846 1.00 98.50 82 THR A C 1
ATOM 667 O O . THR A 1 82 ? -1.423 10.675 -1.956 1.00 98.50 82 THR A O 1
ATOM 670 N N . GLN A 1 83 ? -0.497 12.185 -0.588 1.00 97.88 83 GLN A N 1
ATOM 671 C CA . GLN A 1 83 ? -0.342 13.220 -1.621 1.00 97.88 83 GLN A CA 1
ATOM 672 C C . GLN A 1 83 ? 1.022 13.142 -2.328 1.00 97.88 83 GLN A C 1
ATOM 674 O O . GLN A 1 83 ? 1.329 13.933 -3.220 1.00 97.88 83 GLN A O 1
ATOM 679 N N . ALA A 1 84 ? 1.886 12.204 -1.928 1.00 97.44 84 ALA A N 1
ATOM 680 C CA . ALA A 1 84 ? 3.214 12.039 -2.510 1.00 97.44 84 ALA A CA 1
ATOM 681 C C . ALA A 1 84 ? 3.192 11.338 -3.879 1.00 97.44 84 ALA A C 1
ATOM 683 O O . ALA A 1 84 ? 4.134 11.491 -4.654 1.00 97.44 84 ALA A O 1
ATOM 684 N N . THR A 1 85 ? 2.154 10.548 -4.166 1.00 97.75 85 THR A N 1
ATOM 685 C CA . THR A 1 85 ? 1.999 9.789 -5.413 1.00 97.75 85 THR A CA 1
ATOM 686 C C . THR A 1 85 ? 0.538 9.411 -5.632 1.00 97.75 85 THR A C 1
ATOM 688 O O . THR A 1 85 ? -0.153 9.068 -4.677 1.00 97.75 85 THR A O 1
ATOM 691 N N . GLY A 1 86 ? 0.099 9.377 -6.892 1.00 98.31 86 GLY A N 1
ATOM 692 C CA . GLY A 1 86 ? -1.197 8.799 -7.258 1.00 98.31 86 GLY A CA 1
ATOM 693 C C . GLY A 1 86 ? -1.221 7.267 -7.211 1.00 98.31 86 GLY A C 1
ATOM 694 O O . GLY A 1 86 ? -2.283 6.686 -7.361 1.00 98.31 86 GLY A O 1
ATOM 695 N N . TYR A 1 87 ? -0.081 6.590 -7.001 1.00 98.56 87 TYR A N 1
ATOM 696 C CA . TYR A 1 87 ? -0.004 5.125 -6.879 1.00 98.56 87 TYR A CA 1
ATOM 697 C C . TYR A 1 87 ? -0.417 4.659 -5.474 1.00 98.56 87 TYR A C 1
ATOM 699 O O . TYR A 1 87 ? 0.388 4.164 -4.677 1.00 98.56 87 TYR A O 1
ATOM 707 N N . ASN A 1 88 ? -1.686 4.891 -5.150 1.00 98.81 88 ASN A N 1
ATOM 708 C CA . ASN A 1 88 ? -2.272 4.595 -3.854 1.00 98.81 88 ASN A CA 1
ATOM 709 C C . ASN A 1 88 ? -3.700 4.042 -3.990 1.00 98.81 88 ASN A C 1
ATOM 711 O O . ASN A 1 88 ? -4.331 4.133 -5.043 1.00 98.81 88 ASN A O 1
ATOM 715 N N . VAL A 1 89 ? -4.204 3.448 -2.909 1.00 98.75 89 VAL A N 1
ATOM 716 C CA . VAL A 1 89 ? -5.503 2.766 -2.874 1.00 98.75 89 VAL A CA 1
ATOM 717 C C . VAL A 1 89 ? -6.689 3.691 -3.147 1.00 98.75 89 VAL A C 1
ATOM 719 O O . VAL A 1 89 ? -7.703 3.232 -3.666 1.00 98.75 89 VAL A O 1
ATOM 722 N N . VAL A 1 90 ? -6.575 4.981 -2.832 1.00 98.69 90 VAL A N 1
ATOM 723 C CA . VAL A 1 90 ? -7.657 5.949 -3.027 1.00 98.69 90 VAL A CA 1
ATOM 724 C C . VAL A 1 90 ? -7.683 6.465 -4.458 1.00 98.69 90 VAL A C 1
ATOM 726 O O . VAL A 1 90 ? -8.759 6.553 -5.030 1.00 98.69 90 VAL A O 1
ATOM 729 N N . ASP A 1 91 ? -6.535 6.753 -5.062 1.00 98.62 91 ASP A N 1
ATOM 730 C CA . ASP A 1 91 ? -6.491 7.386 -6.384 1.00 98.62 91 ASP A CA 1
ATOM 731 C C . ASP A 1 91 ? -6.439 6.378 -7.543 1.00 98.62 91 ASP A C 1
ATOM 733 O O . ASP A 1 91 ? -6.998 6.630 -8.611 1.00 98.62 91 ASP A O 1
ATOM 737 N N . ASP A 1 92 ? -5.781 5.225 -7.361 1.00 98.50 92 ASP A N 1
ATOM 738 C CA . ASP A 1 92 ? -5.447 4.324 -8.477 1.00 98.50 92 ASP A CA 1
ATOM 739 C C . ASP A 1 92 ? -6.368 3.103 -8.611 1.00 98.50 92 ASP A C 1
ATOM 741 O O . ASP A 1 92 ? -6.221 2.322 -9.560 1.00 98.50 92 ASP A O 1
ATOM 745 N N . THR A 1 93 ? -7.323 2.931 -7.694 1.00 98.75 93 THR A N 1
ATOM 746 C CA . THR A 1 93 ? -8.209 1.757 -7.635 1.00 98.75 93 THR A CA 1
ATOM 747 C C . THR A 1 93 ? -9.676 2.144 -7.773 1.00 98.75 93 THR A C 1
ATOM 749 O O . THR A 1 93 ? -10.043 3.235 -7.346 1.00 98.75 93 THR A O 1
ATOM 752 N N . PRO A 1 94 ? -10.541 1.254 -8.294 1.00 98.50 94 PRO A N 1
ATOM 753 C CA . PRO A 1 94 ? -11.989 1.479 -8.284 1.00 98.50 94 PRO A CA 1
ATOM 754 C C . PRO A 1 94 ? -12.586 1.539 -6.868 1.00 98.50 94 PRO A C 1
ATOM 756 O O . PRO A 1 94 ? -13.707 2.013 -6.704 1.00 98.50 94 PRO A O 1
ATOM 759 N N . TRP A 1 95 ? -11.856 1.077 -5.848 1.00 98.50 95 TRP A N 1
ATOM 760 C CA . TRP A 1 95 ? -12.341 1.046 -4.472 1.00 98.50 95 TRP A CA 1
ATOM 761 C C . TRP A 1 95 ? -12.372 2.427 -3.808 1.00 98.50 95 TRP A C 1
ATOM 763 O O . TRP A 1 95 ? -13.183 2.653 -2.909 1.00 98.50 95 TRP A O 1
ATOM 773 N N . HIS A 1 96 ? -11.479 3.340 -4.214 1.00 98.00 96 HIS A N 1
ATOM 774 C CA . HIS A 1 96 ? -11.405 4.733 -3.747 1.00 98.00 96 HIS A CA 1
ATOM 775 C C . HIS A 1 96 ? -11.517 4.924 -2.215 1.00 98.00 96 HIS A C 1
ATOM 777 O O . HIS A 1 96 ? -12.050 5.923 -1.731 1.00 98.00 96 HIS A O 1
ATOM 783 N N . THR A 1 97 ? -11.027 3.958 -1.428 1.00 98.31 97 THR A N 1
ATOM 784 C CA . THR A 1 97 ? -11.269 3.896 0.022 1.00 98.31 97 THR A CA 1
ATOM 785 C C . THR A 1 97 ? -9.969 3.868 0.819 1.00 98.31 97 THR A C 1
ATOM 787 O O . THR A 1 97 ? -9.126 2.987 0.648 1.00 98.31 97 THR A O 1
ATOM 790 N N . ASP A 1 98 ? -9.833 4.800 1.766 1.00 98.50 98 ASP A N 1
ATOM 791 C CA . ASP A 1 98 ? -8.707 4.835 2.701 1.00 98.50 98 ASP A CA 1
ATOM 792 C C . ASP A 1 98 ? -8.875 3.780 3.809 1.00 98.50 98 ASP A C 1
ATOM 794 O O . ASP A 1 98 ? -9.474 4.006 4.868 1.00 98.50 98 ASP A O 1
ATOM 798 N N . SER A 1 99 ? -8.326 2.594 3.554 1.00 97.88 99 SER A N 1
ATOM 799 C CA . SER A 1 99 ? -8.390 1.467 4.487 1.00 97.88 99 SER A CA 1
ATOM 800 C C . SER A 1 99 ? -7.668 1.718 5.819 1.00 97.88 99 SER A C 1
ATOM 802 O O . SER A 1 99 ? -8.104 1.202 6.855 1.00 97.88 99 SER A O 1
ATOM 804 N N . MET A 1 100 ? -6.611 2.540 5.834 1.00 98.69 100 MET A N 1
ATOM 805 C CA . MET A 1 100 ? -5.876 2.866 7.060 1.00 98.69 100 MET A CA 1
ATOM 806 C C . MET A 1 100 ? -6.691 3.782 7.967 1.00 98.69 100 MET A C 1
ATOM 808 O O . MET A 1 100 ? -6.741 3.543 9.177 1.00 98.69 100 MET A O 1
ATOM 812 N N . ALA A 1 101 ? -7.403 4.763 7.402 1.00 98.62 101 ALA A N 1
ATOM 813 C CA . ALA A 1 101 ? -8.326 5.608 8.159 1.00 98.62 101 ALA A CA 1
ATOM 814 C C . ALA A 1 101 ? -9.412 4.771 8.857 1.00 98.62 101 ALA A C 1
ATOM 816 O O . ALA A 1 101 ? -9.694 4.957 10.049 1.00 98.62 101 ALA A O 1
ATOM 817 N N . LEU A 1 102 ? -10.000 3.814 8.127 1.00 98.62 102 LEU A N 1
ATOM 818 C CA . LEU A 1 102 ? -11.044 2.927 8.644 1.00 98.62 102 LEU A CA 1
ATOM 819 C C . LEU A 1 102 ? -10.521 2.010 9.760 1.00 98.62 102 LEU A C 1
ATOM 821 O O . LEU A 1 102 ? -11.154 1.920 10.818 1.00 98.62 102 LEU A O 1
ATOM 825 N N . LEU A 1 103 ? -9.355 1.381 9.572 1.00 98.69 103 LEU A N 1
ATOM 826 C CA . LEU A 1 103 ? -8.729 0.527 10.590 1.00 98.69 103 LEU A CA 1
ATOM 827 C C . LEU A 1 103 ? -8.295 1.311 11.823 1.00 98.69 103 LEU A C 1
ATOM 829 O O . LEU A 1 103 ? -8.598 0.896 12.939 1.00 98.69 103 LEU A O 1
ATOM 833 N N . SER A 1 104 ? -7.653 2.465 11.646 1.00 98.75 104 SER A N 1
ATOM 834 C CA . SER A 1 104 ? -7.248 3.343 12.746 1.00 98.75 104 SER A CA 1
ATOM 835 C C . SER A 1 104 ? -8.452 3.752 13.609 1.00 98.75 104 SER A C 1
ATOM 837 O O . SER A 1 104 ? -8.432 3.617 14.839 1.00 98.75 104 SER A O 1
ATOM 839 N N . LYS A 1 105 ? -9.564 4.151 12.973 1.00 98.81 105 LYS A N 1
ATOM 840 C CA . LYS A 1 105 ? -10.820 4.483 13.664 1.00 98.81 105 LYS A CA 1
ATOM 841 C C . LYS A 1 105 ? -11.416 3.280 14.402 1.00 98.81 105 LYS A C 1
ATOM 843 O O . LYS A 1 105 ? -11.859 3.436 15.541 1.00 98.81 105 LYS A O 1
ATOM 848 N N . ALA A 1 106 ? -11.443 2.100 13.784 1.00 98.81 106 ALA A N 1
ATOM 849 C CA . ALA A 1 106 ? -11.960 0.879 14.406 1.00 98.81 106 ALA A CA 1
ATOM 850 C C . ALA A 1 106 ? -11.100 0.431 15.602 1.00 98.81 106 ALA A C 1
ATOM 852 O O . ALA A 1 106 ? -11.644 0.101 16.657 1.00 98.81 106 ALA A O 1
ATOM 853 N N . CYS A 1 107 ? -9.774 0.507 15.473 1.00 98.81 107 CYS A N 1
ATOM 854 C CA . CYS A 1 107 ? -8.808 0.264 16.541 1.00 98.81 107 CYS A CA 1
ATOM 855 C C . CYS A 1 107 ? -9.073 1.158 17.756 1.00 98.81 107 CYS A C 1
ATOM 857 O O . CYS A 1 107 ? -9.269 0.642 18.858 1.00 98.81 107 CYS A O 1
ATOM 859 N N . ARG A 1 108 ? -9.190 2.481 17.550 1.00 98.56 108 ARG A N 1
ATOM 860 C CA . ARG A 1 108 ? -9.531 3.434 18.622 1.00 98.56 108 ARG A CA 1
ATOM 861 C C . ARG A 1 108 ? -10.833 3.066 19.332 1.00 98.56 108 ARG A C 1
ATOM 863 O O . ARG A 1 108 ? -10.865 3.034 20.557 1.00 98.56 108 ARG A O 1
ATOM 870 N N . LYS A 1 109 ? -11.889 2.742 18.578 1.00 98.62 109 LYS A N 1
ATOM 871 C CA . LYS A 1 109 ? -13.198 2.371 19.146 1.00 98.62 109 LYS A CA 1
ATOM 872 C C . LYS A 1 109 ? -13.155 1.109 20.009 1.00 98.62 109 LYS A C 1
ATOM 874 O O . LYS A 1 109 ? -13.921 1.007 20.957 1.00 98.62 109 LYS A O 1
ATOM 879 N N . GLN A 1 110 ? -12.300 0.149 19.669 1.00 98.56 110 GLN A N 1
ATOM 880 C CA . GLN A 1 110 ? -12.248 -1.156 20.336 1.00 98.56 110 GLN A CA 1
ATOM 881 C C . GLN A 1 110 ? -11.078 -1.297 21.321 1.00 98.56 110 GLN A C 1
ATOM 883 O O . GLN A 1 110 ? -10.825 -2.397 21.815 1.00 98.56 110 GLN A O 1
ATOM 888 N N . GLY A 1 111 ? -10.360 -0.207 21.611 1.00 98.31 111 GLY A N 1
ATOM 889 C CA . GLY A 1 111 ? -9.237 -0.215 22.552 1.00 98.31 111 GLY A CA 1
ATOM 890 C C . GLY A 1 111 ? -8.021 -1.006 22.060 1.00 98.31 111 GLY A C 1
ATOM 891 O O . GLY A 1 111 ? -7.278 -1.559 22.868 1.00 98.31 111 GLY A O 1
ATOM 892 N N . ILE A 1 112 ? -7.819 -1.083 20.742 1.00 98.75 112 ILE A N 1
ATOM 893 C CA . ILE A 1 112 ? -6.662 -1.727 20.111 1.00 98.75 112 ILE A CA 1
ATOM 894 C C . ILE A 1 112 ? -5.712 -0.644 19.603 1.00 98.75 112 ILE A C 1
ATOM 896 O O . ILE A 1 112 ? -6.136 0.315 18.962 1.00 98.75 112 ILE A O 1
ATOM 900 N N . ARG A 1 113 ? -4.408 -0.786 19.863 1.00 98.69 113 ARG A N 1
ATOM 901 C CA . ARG A 1 113 ? -3.407 0.140 19.322 1.00 98.69 113 ARG A CA 1
ATOM 902 C C . ARG A 1 113 ? -3.217 -0.116 17.824 1.00 98.69 113 ARG A C 1
ATOM 904 O O . ARG A 1 113 ? -2.890 -1.228 17.415 1.00 98.69 113 ARG A O 1
ATOM 911 N N . PHE A 1 114 ? -3.413 0.916 17.014 1.00 98.81 114 PHE A N 1
ATOM 912 C CA . PHE A 1 114 ? -3.079 0.887 15.593 1.00 98.81 114 PHE A CA 1
ATOM 913 C C . PHE A 1 114 ? -1.588 1.187 15.408 1.00 98.81 114 PHE A C 1
ATOM 915 O O . PHE A 1 114 ? -1.058 2.061 16.091 1.00 98.81 114 PHE A O 1
ATOM 922 N N . CYS A 1 115 ? -0.921 0.459 14.518 1.00 98.62 115 CYS A N 1
ATOM 923 C CA . CYS A 1 115 ? 0.488 0.607 14.170 1.00 98.62 115 CYS A CA 1
ATOM 924 C C . CYS A 1 115 ? 0.655 0.433 12.656 1.00 98.62 115 CYS A C 1
ATOM 926 O O . CYS A 1 115 ? -0.052 -0.356 12.025 1.00 98.62 115 CYS A O 1
ATOM 928 N N . THR A 1 116 ? 1.633 1.123 12.082 1.00 98.44 116 THR A N 1
ATOM 929 C CA . THR A 1 116 ? 1.912 1.096 10.646 1.00 98.44 116 THR A CA 1
ATOM 930 C C . THR A 1 116 ? 3.238 0.389 10.367 1.00 98.44 116 THR A C 1
ATOM 932 O O . THR A 1 116 ? 4.214 0.546 11.098 1.00 98.44 116 THR A O 1
ATOM 935 N N . TYR A 1 117 ? 3.269 -0.416 9.308 1.00 98.69 117 TYR A N 1
ATOM 936 C CA . TYR A 1 117 ? 4.498 -0.872 8.665 1.00 98.69 117 TYR A CA 1
ATOM 937 C C . TYR A 1 117 ? 4.692 -0.071 7.382 1.00 98.69 117 TYR A C 1
ATOM 939 O O . TYR A 1 117 ? 3.759 0.039 6.589 1.00 98.69 117 TYR A O 1
ATOM 947 N N . TYR A 1 118 ? 5.908 0.409 7.140 1.00 98.62 118 TYR A N 1
ATOM 948 C CA . TYR A 1 118 ? 6.263 1.123 5.921 1.00 98.62 118 TYR A CA 1
ATOM 949 C C . TYR A 1 118 ? 7.607 0.630 5.392 1.00 98.62 118 TYR A C 1
ATOM 951 O O . TYR A 1 118 ? 8.585 0.559 6.139 1.00 98.62 118 TYR A O 1
ATOM 959 N N . SER A 1 119 ? 7.673 0.318 4.098 1.00 97.75 119 SER A N 1
ATOM 960 C CA . SER A 1 119 ? 8.927 -0.075 3.468 1.00 97.75 119 SER A CA 1
ATOM 961 C C . SER A 1 119 ? 9.689 1.091 2.843 1.00 97.75 119 SER A C 1
ATOM 963 O O . SER A 1 119 ? 9.171 1.802 1.982 1.00 97.75 119 SER A O 1
ATOM 965 N N . ILE A 1 120 ? 10.967 1.219 3.207 1.00 96.12 120 ILE A N 1
ATOM 966 C CA . ILE A 1 120 ? 11.921 2.115 2.537 1.00 96.12 120 ILE A CA 1
ATOM 967 C C . ILE A 1 120 ? 12.315 1.562 1.158 1.00 96.12 120 ILE A C 1
ATOM 969 O O . ILE A 1 120 ? 12.595 2.338 0.248 1.00 96.12 120 ILE A O 1
ATOM 973 N N . MET A 1 121 ? 12.312 0.241 0.970 1.00 94.81 121 MET A N 1
ATOM 974 C CA . MET A 1 121 ? 12.499 -0.369 -0.348 1.00 94.81 121 MET A CA 1
ATOM 975 C C . MET A 1 121 ? 11.255 -0.133 -1.211 1.00 94.81 121 MET A C 1
ATOM 977 O O . MET A 1 121 ? 10.128 -0.265 -0.730 1.00 94.81 121 MET A O 1
ATOM 981 N N . ASP A 1 122 ? 11.463 0.238 -2.473 1.00 96.12 122 ASP A N 1
ATOM 982 C CA . ASP A 1 122 ? 10.383 0.616 -3.380 1.00 96.12 122 ASP A CA 1
ATOM 983 C C . ASP A 1 122 ? 10.691 0.226 -4.829 1.00 96.12 122 ASP A C 1
ATOM 985 O O . ASP A 1 122 ? 11.450 0.879 -5.547 1.00 96.12 122 ASP A O 1
ATOM 989 N N . TRP A 1 123 ? 10.068 -0.862 -5.272 1.00 95.75 123 TRP A N 1
ATOM 990 C CA . TRP A 1 123 ? 10.210 -1.401 -6.619 1.00 95.75 123 TRP A CA 1
ATOM 991 C C . TRP A 1 123 ? 9.469 -0.587 -7.677 1.00 95.75 123 TRP A C 1
ATOM 993 O O . TRP A 1 123 ? 9.730 -0.784 -8.867 1.00 95.75 123 TRP A O 1
ATOM 1003 N N . HIS A 1 124 ? 8.575 0.320 -7.279 1.00 95.69 124 HIS A N 1
ATOM 1004 C CA . HIS A 1 124 ? 7.852 1.209 -8.181 1.00 95.69 124 HIS A CA 1
ATOM 1005 C C . HIS A 1 124 ? 8.630 2.509 -8.441 1.00 95.69 124 HIS A C 1
ATOM 1007 O O . HIS A 1 124 ? 8.658 2.995 -9.577 1.00 95.69 124 HIS A O 1
ATOM 1013 N N . SER A 1 125 ? 9.325 3.030 -7.426 1.00 94.62 125 SER A N 1
ATOM 1014 C CA . SER A 1 125 ? 10.040 4.308 -7.472 1.00 94.62 125 SER A CA 1
ATOM 1015 C C . SER A 1 125 ? 11.038 4.405 -8.638 1.00 94.62 125 SER A C 1
ATOM 1017 O O . SER A 1 125 ? 11.892 3.526 -8.817 1.00 94.62 125 SER A O 1
ATOM 1019 N N . PRO A 1 126 ? 11.000 5.474 -9.461 1.00 93.06 126 PRO A N 1
ATOM 1020 C CA . PRO A 1 126 ? 12.001 5.712 -10.503 1.00 93.06 126 PRO A CA 1
ATOM 1021 C C . PRO A 1 126 ? 13.398 5.980 -9.932 1.00 93.06 126 PRO A C 1
ATOM 1023 O O . PRO A 1 126 ? 14.376 5.817 -10.660 1.00 93.06 126 PRO A O 1
ATOM 1026 N N . ASP A 1 127 ? 13.497 6.330 -8.652 1.00 95.25 127 ASP A N 1
ATOM 1027 C CA . ASP A 1 127 ? 14.742 6.670 -7.966 1.00 95.25 127 ASP A CA 1
ATOM 1028 C C . ASP A 1 127 ? 15.451 5.452 -7.366 1.00 95.25 127 ASP A C 1
ATOM 1030 O O . ASP A 1 127 ? 16.601 5.555 -6.944 1.00 95.25 127 ASP A O 1
ATOM 1034 N N . GLN A 1 128 ? 14.804 4.284 -7.378 1.00 93.81 128 GLN A N 1
ATOM 1035 C CA . GLN A 1 128 ? 15.392 3.018 -6.957 1.00 93.81 128 GLN A CA 1
ATOM 1036 C C . GLN A 1 128 ? 15.544 2.039 -8.123 1.00 93.81 128 GLN A C 1
ATOM 1038 O O . GLN A 1 128 ? 14.806 2.077 -9.116 1.00 93.81 128 GLN A O 1
ATOM 1043 N N . VAL A 1 129 ? 16.527 1.150 -7.998 1.00 89.94 129 VAL A N 1
ATOM 1044 C CA . VAL A 1 129 ? 16.815 0.071 -8.942 1.00 89.94 129 VAL A CA 1
ATOM 1045 C C . VAL A 1 129 ? 17.015 -1.237 -8.184 1.00 89.94 129 VAL A C 1
ATOM 1047 O O . VAL A 1 129 ? 17.732 -1.283 -7.185 1.00 89.94 129 VAL A O 1
ATOM 1050 N N . GLY A 1 130 ? 16.346 -2.288 -8.656 1.00 82.38 130 GLY A N 1
ATOM 1051 C CA . GLY A 1 130 ? 16.551 -3.647 -8.169 1.00 82.38 130 GLY A CA 1
ATOM 1052 C C . GLY A 1 130 ? 17.759 -4.298 -8.845 1.00 82.38 130 GLY A C 1
ATOM 1053 O O . GLY A 1 130 ? 18.034 -4.031 -10.015 1.00 82.38 130 GLY A O 1
ATOM 1054 N N . VAL A 1 131 ? 18.464 -5.160 -8.123 1.00 78.44 131 VAL A N 1
ATOM 1055 C CA . VAL A 1 131 ? 19.463 -6.092 -8.662 1.00 78.44 131 VAL A CA 1
ATOM 1056 C C . VAL A 1 131 ? 18.775 -7.378 -9.121 1.00 78.44 131 VAL A C 1
ATOM 1058 O O . VAL A 1 131 ? 17.599 -7.599 -8.826 1.00 78.44 131 VAL A O 1
ATOM 1061 N N . ASP A 1 132 ? 19.483 -8.227 -9.868 1.00 73.31 132 ASP A N 1
ATOM 1062 C CA . ASP A 1 132 ? 18.909 -9.493 -10.331 1.00 73.31 132 ASP A CA 1
ATOM 1063 C C . ASP A 1 132 ? 18.476 -10.356 -9.125 1.00 73.31 132 ASP A C 1
ATOM 1065 O O . ASP A 1 132 ? 19.322 -10.690 -8.289 1.00 73.31 132 ASP A O 1
ATOM 1069 N N . PRO A 1 133 ? 17.195 -10.775 -9.039 1.00 70.19 133 PRO A N 1
ATOM 1070 C CA . PRO A 1 133 ? 16.713 -11.670 -7.987 1.00 70.19 133 PRO A CA 1
ATOM 1071 C C . PRO A 1 133 ? 17.517 -12.973 -7.838 1.00 70.19 133 PRO A C 1
ATOM 1073 O O . PRO A 1 133 ? 17.537 -13.554 -6.755 1.00 70.19 133 PRO A O 1
ATOM 1076 N N . ALA A 1 134 ? 18.205 -13.427 -8.894 1.00 73.25 134 ALA A N 1
ATOM 1077 C CA . ALA A 1 134 ? 19.073 -14.607 -8.866 1.00 73.25 134 ALA A CA 1
ATOM 1078 C C . ALA A 1 134 ? 20.302 -14.448 -7.950 1.00 73.25 134 ALA A C 1
ATOM 1080 O O . ALA A 1 134 ? 20.935 -15.439 -7.597 1.00 73.25 134 ALA A O 1
ATOM 1081 N N . GLN A 1 135 ? 20.645 -13.222 -7.544 1.00 71.94 135 GLN A N 1
ATOM 1082 C CA . GLN A 1 135 ? 21.774 -12.963 -6.647 1.00 71.94 135 GLN A CA 1
ATOM 1083 C C . GLN A 1 135 ? 21.474 -13.307 -5.178 1.00 71.94 135 GLN A C 1
ATOM 1085 O O . GLN A 1 135 ? 22.388 -13.281 -4.360 1.00 71.94 135 GLN A O 1
ATOM 1090 N N . HIS A 1 136 ? 20.220 -13.635 -4.827 1.00 67.62 136 HIS A N 1
ATOM 1091 C CA . HIS A 1 136 ? 19.799 -14.026 -3.471 1.00 67.62 136 HIS A CA 1
ATOM 1092 C C . HIS A 1 136 ? 20.223 -13.047 -2.357 1.00 67.62 136 HIS A C 1
ATOM 1094 O O . HIS A 1 136 ? 20.505 -13.440 -1.225 1.00 67.62 136 HIS A O 1
ATOM 1100 N N . ILE A 1 137 ? 20.244 -11.749 -2.667 1.00 73.50 137 ILE A N 1
ATOM 1101 C CA . ILE A 1 137 ? 20.589 -10.694 -1.711 1.00 73.50 137 ILE A CA 1
ATOM 1102 C C . ILE A 1 137 ? 19.345 -10.332 -0.894 1.00 73.50 137 ILE A C 1
ATOM 1104 O O . ILE A 1 137 ? 18.275 -10.100 -1.454 1.00 73.50 137 ILE A O 1
ATOM 1108 N N . TYR A 1 138 ? 19.497 -10.246 0.432 1.00 65.06 138 TYR A N 1
ATOM 1109 C CA . TYR A 1 138 ? 18.404 -9.938 1.366 1.00 65.06 138 TYR A CA 1
ATOM 1110 C C . TYR A 1 138 ? 17.699 -8.604 1.059 1.00 65.06 138 TYR A C 1
ATOM 1112 O O . TYR A 1 138 ? 16.478 -8.514 1.148 1.00 65.06 138 TYR A O 1
ATOM 1120 N N . ASN A 1 139 ? 18.458 -7.576 0.665 1.00 73.38 139 ASN A N 1
ATOM 1121 C CA . ASN A 1 139 ? 17.926 -6.288 0.224 1.00 73.38 139 ASN A CA 1
ATOM 1122 C C . ASN A 1 139 ? 18.385 -5.999 -1.214 1.00 73.38 139 ASN A C 1
ATOM 1124 O O . ASN A 1 139 ? 19.442 -5.394 -1.404 1.00 73.38 139 ASN A O 1
ATOM 1128 N N . PRO A 1 140 ? 17.632 -6.447 -2.233 1.00 78.19 140 PRO A N 1
ATOM 1129 C CA . PRO A 1 140 ? 18.068 -6.376 -3.619 1.00 78.19 140 PRO A CA 1
ATOM 1130 C C . PRO A 1 140 ? 17.850 -4.992 -4.245 1.00 78.19 140 PRO A C 1
ATOM 1132 O O . PRO A 1 140 ? 17.850 -4.890 -5.463 1.00 78.19 140 PRO A O 1
ATOM 1135 N N . THR A 1 141 ? 17.603 -3.928 -3.475 1.00 87.06 141 THR A N 1
ATOM 1136 C CA . THR A 1 141 ? 17.259 -2.615 -4.042 1.00 87.06 141 THR A CA 1
ATOM 1137 C C . THR A 1 141 ? 18.175 -1.515 -3.531 1.00 87.06 141 THR A C 1
ATOM 1139 O O . THR A 1 141 ? 18.412 -1.385 -2.330 1.00 87.06 141 THR A O 1
ATOM 1142 N N . HIS A 1 142 ? 18.654 -0.688 -4.459 1.00 90.69 142 HIS A N 1
ATOM 1143 C CA . HIS A 1 142 ? 19.513 0.456 -4.176 1.00 90.69 142 HIS A CA 1
ATOM 1144 C C . HIS A 1 142 ? 18.895 1.747 -4.711 1.00 90.69 142 HIS A C 1
ATOM 1146 O O . HIS A 1 142 ? 18.255 1.762 -5.767 1.00 90.69 142 HIS A O 1
ATOM 1152 N N . ILE A 1 143 ? 19.119 2.849 -3.995 1.00 93.69 143 ILE A N 1
ATOM 1153 C CA . ILE A 1 143 ? 18.812 4.190 -4.496 1.00 93.69 143 ILE A CA 1
ATOM 1154 C C . ILE A 1 143 ? 19.834 4.534 -5.584 1.00 93.69 143 ILE A C 1
ATOM 1156 O O . ILE A 1 143 ? 21.031 4.277 -5.435 1.00 93.69 143 ILE A O 1
ATOM 1160 N N . LYS A 1 144 ? 19.365 5.090 -6.702 1.00 94.81 144 LYS A N 1
ATOM 1161 C CA . LYS A 1 144 ? 20.224 5.497 -7.816 1.00 94.81 144 LYS A CA 1
ATOM 1162 C C . LYS A 1 144 ? 21.199 6.598 -7.372 1.00 94.81 144 LYS A C 1
ATOM 1164 O O . LYS A 1 144 ? 20.824 7.459 -6.570 1.00 94.81 144 LYS A O 1
ATOM 1169 N N . PRO A 1 145 ? 22.430 6.637 -7.916 1.00 95.19 145 PRO A N 1
ATOM 1170 C CA . PRO A 1 145 ? 23.362 7.729 -7.647 1.00 95.19 145 PRO A CA 1
ATOM 1171 C C . PRO A 1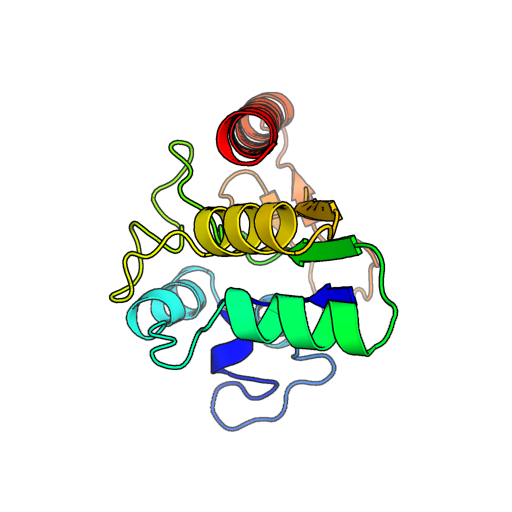 145 ? 22.712 9.102 -7.875 1.00 95.19 145 PRO A C 1
ATOM 1173 O O . PRO A 1 145 ? 22.035 9.316 -8.879 1.00 95.19 145 PRO A O 1
ATOM 1176 N N . GLY A 1 146 ? 22.888 10.019 -6.921 1.00 96.44 146 GLY A N 1
ATOM 1177 C CA . GLY A 1 146 ? 22.299 11.363 -6.964 1.00 96.44 146 GLY A CA 1
ATOM 1178 C C . GLY A 1 146 ? 20.829 11.461 -6.535 1.00 96.44 146 GLY A C 1
ATOM 1179 O O . GLY A 1 146 ? 20.317 12.570 -6.445 1.00 96.44 146 GLY A O 1
ATOM 1180 N N . LYS A 1 147 ? 20.154 10.345 -6.219 1.00 97.25 147 LYS A N 1
ATOM 1181 C CA . LYS A 1 147 ? 18.724 10.325 -5.848 1.00 97.25 147 LYS A CA 1
ATOM 1182 C C . LYS A 1 147 ? 18.427 10.180 -4.358 1.00 97.25 147 LYS A C 1
ATOM 1184 O O . LYS A 1 147 ? 17.267 10.111 -3.966 1.00 97.25 147 LYS A O 1
ATOM 1189 N N . ASN A 1 148 ? 19.460 10.171 -3.517 1.00 94.88 148 ASN A N 1
ATOM 1190 C CA . ASN A 1 148 ? 19.314 9.967 -2.073 1.00 94.88 148 ASN A CA 1
ATOM 1191 C C . ASN A 1 148 ? 18.384 10.996 -1.416 1.00 94.88 148 ASN A C 1
ATOM 1193 O O . ASN A 1 148 ? 17.484 10.602 -0.684 1.00 94.88 148 ASN A O 1
ATOM 1197 N N . LEU A 1 149 ? 18.579 12.291 -1.690 1.00 96.38 149 LEU A N 1
ATOM 1198 C CA . LEU A 1 149 ? 17.758 13.349 -1.089 1.00 96.38 149 LEU A CA 1
ATOM 1199 C C . LEU A 1 149 ? 16.330 13.359 -1.643 1.00 96.38 149 LEU A C 1
ATOM 1201 O O . LEU A 1 149 ? 15.387 13.466 -0.866 1.00 96.38 149 LEU A O 1
ATOM 1205 N N . ASP A 1 150 ? 16.162 13.177 -2.957 1.00 96.31 150 ASP A N 1
ATOM 1206 C CA . ASP A 1 150 ? 14.840 13.083 -3.593 1.00 96.31 150 ASP A CA 1
ATOM 1207 C C . ASP A 1 150 ? 14.006 11.969 -2.947 1.00 96.31 150 ASP A C 1
ATOM 1209 O O . ASP A 1 150 ? 12.867 12.184 -2.520 1.00 96.31 150 ASP A O 1
ATOM 1213 N N . TYR A 1 151 ? 14.604 10.782 -2.814 1.00 96.69 151 TYR A N 1
ATOM 1214 C CA . TYR A 1 151 ? 13.917 9.635 -2.245 1.00 96.69 151 TYR A CA 1
ATOM 1215 C C . TYR A 1 151 ? 13.695 9.772 -0.733 1.00 96.69 151 TYR A C 1
ATOM 1217 O O . TYR A 1 151 ? 12.648 9.365 -0.229 1.00 96.69 151 TYR A O 1
ATOM 1225 N N . LEU A 1 152 ? 14.631 10.387 -0.004 1.00 96.56 152 LEU A N 1
ATOM 1226 C CA . LEU A 1 152 ? 14.445 10.690 1.414 1.00 96.56 152 LEU A CA 1
ATOM 1227 C C . LEU A 1 152 ? 13.243 11.619 1.627 1.00 96.56 152 LEU A C 1
ATOM 1229 O O . LEU A 1 152 ? 12.366 11.285 2.417 1.00 96.56 152 LEU A O 1
ATOM 1233 N N . HIS A 1 153 ? 13.136 12.718 0.874 1.00 97.75 153 HIS A N 1
ATOM 1234 C CA . HIS A 1 153 ? 11.992 13.630 0.974 1.00 97.75 153 HIS A CA 1
ATOM 1235 C C . HIS A 1 153 ? 10.662 12.946 0.619 1.00 97.75 153 HIS A C 1
ATOM 1237 O O . HIS A 1 153 ? 9.626 13.246 1.217 1.00 97.75 153 HIS A O 1
ATOM 1243 N N . TYR A 1 154 ? 10.673 12.013 -0.339 1.00 97.75 154 TYR A N 1
ATOM 1244 C CA . TYR A 1 154 ? 9.506 11.191 -0.664 1.00 97.75 154 TYR A CA 1
ATOM 1245 C C . TYR A 1 154 ? 9.077 10.316 0.529 1.00 97.75 154 TYR A C 1
ATOM 1247 O O . TYR A 1 154 ? 7.900 10.314 0.900 1.00 97.75 154 TYR A O 1
ATOM 1255 N N . VAL A 1 155 ? 10.029 9.643 1.185 1.00 98.00 155 VAL A N 1
ATOM 1256 C CA . VAL A 1 155 ? 9.780 8.836 2.393 1.00 98.00 155 VAL A CA 1
ATOM 1257 C C . VAL A 1 155 ? 9.302 9.702 3.562 1.00 98.00 155 VAL A C 1
ATOM 1259 O O . VAL A 1 155 ? 8.330 9.347 4.230 1.00 98.00 155 VAL A O 1
ATOM 1262 N N . GLU A 1 156 ? 9.929 10.852 3.805 1.00 98.12 156 GLU A N 1
ATOM 1263 C CA . GLU A 1 156 ? 9.548 11.780 4.878 1.00 98.12 156 GLU A CA 1
ATOM 1264 C C . GLU A 1 156 ? 8.129 12.319 4.688 1.00 98.12 156 GLU A C 1
ATOM 1266 O O . GLU A 1 156 ? 7.355 12.397 5.646 1.00 98.12 156 GLU A O 1
ATOM 1271 N N . ARG A 1 157 ? 7.743 12.635 3.445 1.00 98.31 157 ARG A N 1
ATOM 1272 C CA . ARG A 1 157 ? 6.378 13.074 3.137 1.00 98.31 157 ARG A CA 1
ATOM 1273 C C . ARG A 1 157 ? 5.361 11.995 3.494 1.00 98.31 157 ARG A C 1
ATOM 1275 O O . ARG A 1 157 ? 4.432 12.272 4.251 1.00 98.31 157 ARG A O 1
ATOM 1282 N N . GLN A 1 158 ? 5.569 10.773 3.007 1.00 98.44 158 GLN A N 1
ATOM 1283 C CA . GLN A 1 158 ? 4.650 9.656 3.236 1.00 98.44 158 GLN A CA 1
ATOM 1284 C C . GLN A 1 158 ? 4.574 9.255 4.711 1.00 98.44 158 GLN A C 1
ATOM 1286 O O . GLN A 1 158 ? 3.489 9.100 5.263 1.00 98.44 158 GLN A O 1
ATOM 1291 N N . THR A 1 159 ? 5.714 9.118 5.384 1.00 98.38 159 THR A N 1
ATOM 1292 C CA . THR A 1 159 ? 5.745 8.757 6.812 1.00 98.38 159 THR A CA 1
ATOM 1293 C C . THR A 1 159 ? 5.181 9.869 7.698 1.00 98.38 159 THR A C 1
ATOM 1295 O O . THR A 1 159 ? 4.443 9.585 8.640 1.00 98.38 159 THR A O 1
ATOM 1298 N N . GLY A 1 160 ? 5.427 11.137 7.358 1.00 98.44 160 GLY A N 1
ATOM 1299 C CA . GLY A 1 160 ? 4.800 12.276 8.020 1.00 98.44 160 GLY A CA 1
ATOM 1300 C C .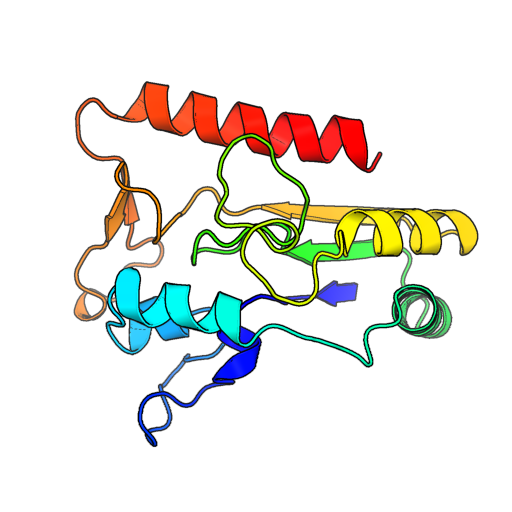 GLY A 1 160 ? 3.277 12.295 7.856 1.00 98.44 160 GLY A C 1
ATOM 1301 O O . GLY A 1 160 ? 2.564 12.604 8.809 1.00 98.44 160 GLY A O 1
ATOM 1302 N N . GLU A 1 161 ? 2.762 11.950 6.674 1.00 98.44 161 GLU A N 1
ATOM 1303 C CA . GLU A 1 161 ? 1.322 11.788 6.435 1.00 98.44 161 GLU A CA 1
ATOM 1304 C C . GLU A 1 161 ? 0.725 10.667 7.292 1.00 98.44 161 GLU A C 1
ATOM 1306 O O . GLU A 1 161 ? -0.282 10.901 7.955 1.00 98.44 161 GLU A O 1
ATOM 1311 N N . LEU A 1 162 ? 1.372 9.499 7.371 1.00 98.19 162 LEU A N 1
ATOM 1312 C CA . LEU A 1 162 ? 0.908 8.387 8.214 1.00 98.19 162 LEU A CA 1
ATOM 1313 C C . LEU A 1 162 ? 0.756 8.787 9.687 1.00 98.19 162 LEU A C 1
ATOM 1315 O O . LEU A 1 162 ? -0.229 8.419 10.328 1.00 98.19 162 LEU A O 1
ATOM 1319 N N . ILE A 1 163 ? 1.725 9.539 10.219 1.00 96.88 163 ILE A N 1
ATOM 1320 C CA . ILE A 1 163 ? 1.695 10.017 11.606 1.00 96.88 163 ILE A CA 1
ATOM 1321 C C . ILE A 1 163 ? 0.546 11.008 11.798 1.00 96.88 163 ILE A C 1
ATOM 1323 O O . ILE A 1 163 ? -0.234 10.853 12.728 1.00 96.88 163 ILE A O 1
ATOM 1327 N N . ARG A 1 164 ? 0.414 12.005 10.913 1.00 97.81 164 ARG A N 1
ATOM 1328 C CA . ARG A 1 164 ? -0.579 13.082 11.065 1.00 97.81 164 ARG A CA 1
ATOM 1329 C C . ARG A 1 164 ? -2.020 12.641 10.811 1.00 97.81 164 ARG A C 1
ATOM 1331 O O . ARG A 1 164 ? -2.933 13.235 11.371 1.00 97.81 164 ARG A O 1
ATOM 1338 N N . GLN A 1 165 ? -2.238 11.671 9.925 1.00 97.31 165 GLN A N 1
ATOM 1339 C CA . GLN A 1 165 ? -3.588 11.282 9.505 1.00 97.31 165 GLN A CA 1
ATOM 1340 C C . GLN A 1 165 ? -4.216 10.215 10.411 1.00 97.31 165 GLN A C 1
ATOM 1342 O O . GLN A 1 165 ? -5.442 10.164 10.539 1.00 97.31 165 GLN A O 1
ATOM 1347 N N . TYR A 1 166 ? -3.410 9.340 11.025 1.00 97.31 166 TYR A N 1
ATOM 1348 C CA . TYR A 1 166 ? -3.928 8.117 11.652 1.00 97.31 166 TYR A CA 1
ATOM 1349 C C . TYR A 1 166 ? -3.645 7.974 13.147 1.00 97.31 166 TYR A C 1
ATOM 1351 O O . TYR A 1 166 ? -4.213 7.060 13.758 1.00 97.31 166 TYR A O 1
ATOM 1359 N N . HIS A 1 167 ? -2.841 8.853 13.741 1.00 89.88 167 HIS A N 1
ATOM 1360 C CA . HIS A 1 167 ? -2.508 8.852 15.166 1.00 89.88 167 HIS A CA 1
ATOM 1361 C C . HIS A 1 167 ? -2.924 10.165 15.820 1.00 89.88 167 HIS A C 1
ATOM 1363 O O . HIS A 1 167 ? -3.444 10.069 16.954 1.00 89.88 167 HIS A O 1
#

Secondary structure (DSSP, 8-state):
-EE--SGGGTTTTEETTEEPTTTTTTHHHHTT--HHHHHGGGGG---TT--HHHHHHHHHHTT--EEEEEEE-TT--BSS--SS-S-BTTTSSTT---HHHHHHHHHHHTT-EEEEEE-S--SS-TTEEEPPGGG--SS-EEEPTT-HHHHHHHHHHHHHHHHHHH-

InterPro domains:
  IPR000933 Glycoside hydrolase, family 29 [PTHR10030] (1-166)
  IPR000933 Glycoside hydrolase, family 29 [SM00812] (1-166)
  IPR017853 Glycoside hydrolase superfamily [SSF51445] (1-167)
  IPR057739 Glycoside hydrolase family 29, N-terminal [PF01120] (1-167)

pLDDT: mean 95.71, std 6.41, range [65.06, 98.88]

Radius of gyration: 16.29 Å; chains: 1; bounding box: 39×34×39 Å

Foldseek 3Di:
DEDEDDLLVVCQQHDPNDRFVVSRLCVCQRVVPDLVRSLVSQAVPAPPVDDLLVVLVVCVVVVHQAYEYECDDLQGAGLADAPLDCSYNLRSHPNNDGSLLRNLVSCVVSNHHYHYDYDLHHPNDPQKDFDRVVVVDPRRMDGDPPCPVVSVVSVCRVVVCSVVRRD

Sequence (167 aa):
MFIHWGLYSIPGGVWDGKKVPGGGEWIMNNARISRRRYAMLAKRFDPVDFNASQWVEIARRAGMKYIVITTKHHDGFCMFNTQATGYNVVDDTPWHTDSMALLSKACRKQGIRFCTYYSIMDWHSPDQVGVDPAQHIYNPTHIKPGKNLDYLHYVERQTGELIRQYH